Protein AF-A0A1H8YSD4-F1 (afdb_monomer)

Sequence (94 aa):
MRAFGSASRLELLRAMQDPRQLDAAPGEVSEHGVCLALLARTVGIAGPTALQHLSKLIEAGLCVKTADRRGGGFTFYRRDENAITDVADRLRHV

Secondary structure (DSSP, 8-state):
--SS--HHHHHHHHHHH-GGGS-PPTTSEETTEEEHHHHHHHHT--HHHHHHHHHHHHHTTSEEEEE--SSS-PEEEEE-HHHHHHHHHHHHT-

Radius of gyration: 13.16 Å; Cα contacts (8 Å, |Δi|>4): 115; chains: 1; bounding box: 37×24×33 Å

pLDDT: mean 81.9, std 13.05, range [44.12, 93.19]

Solvent-accessible surface area (backbone atoms only — not comparable to full-atom values): 5538 Å² total; per-residue (Å²): 140,71,72,80,81,39,74,69,50,53,49,51,52,51,49,53,73,51,58,84,80,48,98,66,59,95,80,37,59,54,98,61,27,37,22,52,67,56,50,10,57,77,71,70,46,56,57,72,57,41,49,56,46,49,51,49,33,38,76,68,47,40,28,45,83,32,73,62,84,78,94,74,83,56,47,22,36,28,66,29,66,68,44,42,49,53,53,51,54,56,60,75,75,110

Structure (mmCIF, N/CA/C/O backbone):
data_AF-A0A1H8YSD4-F1
#
_entry.id   AF-A0A1H8YSD4-F1
#
loop_
_atom_site.group_PDB
_atom_site.id
_atom_site.type_symbol
_atom_site.label_atom_id
_atom_site.label_alt_id
_atom_site.label_comp_id
_atom_site.label_asym_id
_atom_site.label_entity_id
_atom_site.label_seq_id
_atom_site.pdbx_PDB_ins_code
_atom_site.Cartn_x
_atom_site.Cartn_y
_atom_site.Cartn_z
_atom_site.occupancy
_atom_site.B_iso_or_equiv
_atom_site.auth_seq_id
_atom_site.auth_comp_id
_atom_site.auth_asym_id
_atom_site.auth_atom_id
_atom_site.pdbx_PDB_model_num
ATOM 1 N N . MET A 1 1 ? -17.951 6.447 7.111 1.00 46.25 1 MET A N 1
ATOM 2 C CA . MET A 1 1 ? -17.625 5.014 6.899 1.00 46.25 1 MET A CA 1
ATOM 3 C C . MET A 1 1 ? -17.780 4.580 5.426 1.00 46.25 1 MET A C 1
ATOM 5 O O . MET A 1 1 ? -18.551 3.682 5.132 1.00 46.25 1 MET A O 1
ATOM 9 N N . ARG A 1 2 ? -17.061 5.182 4.460 1.00 49.72 2 ARG A N 1
ATOM 10 C CA . ARG A 1 2 ? -17.121 4.766 3.029 1.00 49.72 2 ARG A CA 1
ATOM 11 C C . ARG A 1 2 ? -15.858 4.048 2.529 1.00 49.72 2 ARG A C 1
ATOM 13 O O . ARG A 1 2 ? -15.834 3.585 1.392 1.00 49.72 2 ARG A O 1
ATOM 20 N N . ALA A 1 3 ? -14.827 3.917 3.365 1.00 50.59 3 ALA A N 1
ATOM 21 C CA . ALA A 1 3 ? -13.540 3.341 2.976 1.00 50.59 3 ALA A CA 1
ATOM 22 C C . ALA A 1 3 ? -13.609 1.826 2.691 1.00 50.59 3 ALA A C 1
ATOM 24 O O . ALA A 1 3 ? -12.963 1.364 1.760 1.00 50.59 3 ALA A O 1
ATOM 25 N N . PHE A 1 4 ? -14.472 1.061 3.362 1.00 52.59 4 PHE A N 1
ATOM 26 C CA . PHE A 1 4 ? -14.558 -0.401 3.180 1.00 52.59 4 PHE A CA 1
ATOM 27 C C . PHE A 1 4 ? -15.398 -0.864 1.976 1.00 52.59 4 PHE A C 1
ATOM 29 O O . PHE A 1 4 ? -15.256 -1.991 1.523 1.00 52.59 4 PHE A O 1
ATOM 36 N N . GLY A 1 5 ? -16.251 -0.002 1.411 1.00 59.34 5 GLY A N 1
ATOM 37 C CA . GLY A 1 5 ? -17.292 -0.416 0.455 1.00 59.34 5 GLY A CA 1
ATOM 38 C C . GLY A 1 5 ? -16.870 -0.610 -1.010 1.00 59.34 5 GLY A C 1
ATOM 39 O O . GLY A 1 5 ? -17.697 -0.392 -1.884 1.00 59.34 5 GLY A O 1
ATOM 40 N N . SER A 1 6 ? -15.606 -0.918 -1.320 1.00 74.00 6 SER A N 1
ATOM 41 C CA . SER A 1 6 ? -15.193 -1.237 -2.702 1.00 74.00 6 SER A CA 1
ATOM 42 C C . SER A 1 6 ? -14.333 -2.486 -2.718 1.00 74.00 6 SER A C 1
ATOM 44 O O . SER A 1 6 ? -13.315 -2.528 -2.025 1.00 74.00 6 SER A O 1
ATOM 46 N N . ALA A 1 7 ? -14.716 -3.450 -3.558 1.00 82.00 7 ALA A N 1
ATOM 47 C CA . ALA A 1 7 ? -13.965 -4.679 -3.792 1.00 82.00 7 ALA A CA 1
ATOM 48 C C . ALA A 1 7 ? -12.490 -4.386 -4.109 1.00 82.00 7 ALA A C 1
ATOM 50 O O . ALA A 1 7 ? -11.600 -4.939 -3.467 1.00 82.00 7 ALA A O 1
ATOM 51 N N . SER A 1 8 ? -12.224 -3.399 -4.970 1.00 86.50 8 SER A N 1
ATOM 52 C CA . SER A 1 8 ? -10.860 -3.040 -5.368 1.00 86.50 8 SER A CA 1
ATOM 53 C C . SER A 1 8 ? -10.004 -2.531 -4.204 1.00 86.50 8 SER A C 1
ATOM 55 O O . SER A 1 8 ? -8.808 -2.789 -4.157 1.00 86.50 8 SER A O 1
ATOM 57 N N . ARG A 1 9 ? -10.587 -1.817 -3.228 1.00 87.62 9 ARG A N 1
ATOM 58 C CA . ARG A 1 9 ? -9.827 -1.347 -2.052 1.00 87.62 9 ARG A CA 1
ATOM 59 C C . ARG A 1 9 ? -9.456 -2.497 -1.124 1.00 87.62 9 ARG A C 1
ATOM 61 O O . ARG A 1 9 ? -8.362 -2.492 -0.569 1.00 87.62 9 ARG A O 1
ATOM 68 N N . LEU A 1 10 ? -10.345 -3.477 -0.979 1.00 87.69 10 LEU A N 1
ATOM 69 C CA . LEU A 1 10 ? -10.062 -4.673 -0.197 1.00 87.69 10 LEU A CA 1
ATOM 70 C C . LEU A 1 10 ? -8.995 -5.541 -0.874 1.00 87.69 10 LEU A C 1
ATOM 72 O O . LEU A 1 10 ? -8.105 -6.039 -0.193 1.00 87.69 10 LEU A O 1
ATOM 76 N N . GLU A 1 11 ? -9.040 -5.682 -2.197 1.00 89.69 11 GLU A N 1
ATOM 77 C CA . GLU A 1 11 ? -8.013 -6.404 -2.956 1.00 89.69 11 GLU A CA 1
ATOM 78 C C . GLU A 1 11 ? -6.645 -5.725 -2.882 1.00 89.69 11 GLU A C 1
ATOM 80 O O . GLU A 1 11 ? -5.655 -6.407 -2.641 1.00 89.69 11 GLU A O 1
ATOM 85 N N . LEU A 1 12 ? -6.580 -4.391 -2.965 1.00 91.31 12 LEU A N 1
ATOM 86 C CA . LEU A 1 12 ? -5.334 -3.645 -2.742 1.00 91.31 12 LEU A CA 1
ATOM 87 C C . LEU A 1 12 ? -4.753 -3.913 -1.345 1.00 91.31 12 LEU A C 1
ATOM 89 O O . LEU A 1 12 ? -3.554 -4.146 -1.204 1.00 91.31 12 LEU A O 1
ATOM 93 N N . LEU A 1 13 ? -5.596 -3.919 -0.305 1.00 89.38 13 LEU A N 1
ATOM 94 C CA . LEU A 1 13 ? -5.173 -4.286 1.049 1.00 89.38 13 LEU A CA 1
ATOM 95 C C . LEU A 1 13 ? -4.729 -5.756 1.128 1.00 89.38 13 LEU A C 1
ATOM 97 O O . LEU A 1 13 ? -3.747 -6.062 1.792 1.00 89.38 13 LEU A O 1
ATOM 101 N N . ARG A 1 14 ? -5.391 -6.691 0.451 1.00 89.12 14 ARG A N 1
ATOM 102 C CA . ARG A 1 14 ? -4.955 -8.099 0.438 1.00 89.12 14 ARG A CA 1
ATOM 103 C C . ARG A 1 14 ? -3.611 -8.270 -0.270 1.00 89.12 14 ARG A C 1
ATOM 105 O O . ARG A 1 14 ? -2.725 -8.912 0.278 1.00 89.12 14 ARG A O 1
ATOM 112 N N . ALA A 1 15 ? -3.424 -7.617 -1.414 1.00 90.38 15 ALA A N 1
ATOM 113 C CA . ALA A 1 15 ? -2.170 -7.641 -2.162 1.00 90.38 15 ALA A CA 1
ATOM 114 C C . ALA A 1 15 ? -0.989 -7.111 -1.329 1.00 90.38 15 ALA A C 1
ATOM 116 O O . ALA A 1 15 ? 0.095 -7.682 -1.352 1.00 90.38 15 ALA A O 1
ATOM 117 N N . MET A 1 16 ? -1.203 -6.050 -0.545 1.00 90.56 16 MET A N 1
ATOM 118 C CA . MET A 1 16 ? -0.175 -5.517 0.358 1.00 90.56 16 MET A CA 1
ATOM 119 C C . MET A 1 16 ? 0.078 -6.388 1.602 1.00 90.56 16 MET A C 1
ATOM 121 O O . MET A 1 16 ? 1.078 -6.168 2.280 1.00 90.56 16 MET A O 1
ATOM 125 N N . GLN A 1 17 ? -0.820 -7.319 1.944 1.00 89.00 17 GLN A N 1
ATOM 126 C CA . GLN A 1 17 ? -0.676 -8.186 3.120 1.00 89.00 17 GLN A CA 1
ATOM 127 C C . GLN A 1 17 ? 0.364 -9.279 2.895 1.00 89.00 17 GLN A C 1
ATOM 129 O O . GLN A 1 17 ? 1.196 -9.522 3.765 1.00 89.00 17 GLN A O 1
ATOM 134 N N . ASP A 1 18 ? 0.311 -9.921 1.727 1.00 85.31 18 ASP A N 1
ATOM 135 C CA . ASP A 1 18 ? 1.272 -10.944 1.331 1.00 85.31 18 ASP A CA 1
ATOM 136 C C . ASP A 1 18 ? 1.852 -10.630 -0.055 1.00 85.31 18 ASP A C 1
ATOM 138 O O . ASP A 1 18 ? 1.461 -11.224 -1.064 1.00 85.31 18 ASP A O 1
ATOM 142 N N . PRO A 1 19 ? 2.805 -9.682 -0.127 1.00 84.00 19 PRO A N 1
ATOM 143 C CA . PRO A 1 19 ? 3.406 -9.291 -1.392 1.00 84.00 19 PRO A CA 1
ATOM 144 C C . PRO A 1 19 ? 4.237 -10.410 -2.039 1.00 84.00 19 PRO A C 1
ATOM 146 O O . PRO A 1 19 ? 4.602 -10.279 -3.203 1.00 84.00 19 PRO A O 1
ATOM 149 N N . ARG A 1 20 ? 4.532 -11.513 -1.327 1.00 82.12 20 ARG A N 1
ATOM 150 C CA . ARG A 1 20 ? 5.288 -12.659 -1.867 1.00 82.12 20 ARG A CA 1
ATOM 151 C C . ARG A 1 20 ? 4.455 -13.519 -2.812 1.00 82.12 20 ARG A C 1
ATOM 153 O O . ARG A 1 20 ? 5.024 -14.261 -3.602 1.00 82.12 20 ARG A O 1
ATOM 160 N N . GLN A 1 21 ? 3.130 -13.433 -2.718 1.00 86.31 21 GLN A N 1
ATOM 161 C CA . GLN A 1 21 ? 2.21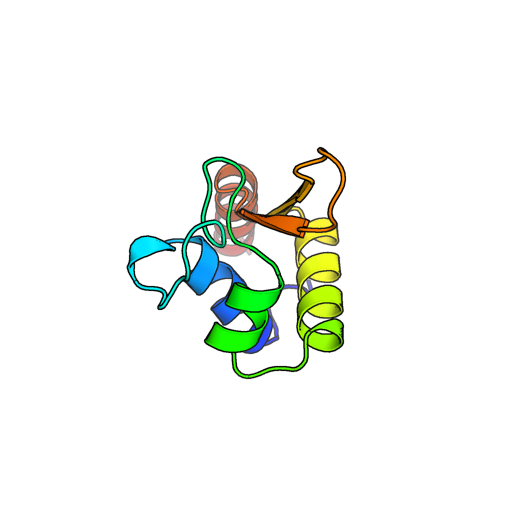2 -14.131 -3.620 1.00 86.31 21 GLN A CA 1
ATOM 162 C C . GLN A 1 21 ? 1.968 -13.363 -4.923 1.00 86.31 21 GLN A C 1
ATOM 164 O O . GLN A 1 21 ? 1.279 -13.860 -5.811 1.00 86.31 21 GLN A O 1
ATOM 169 N N . LEU A 1 22 ? 2.496 -12.141 -5.035 1.00 88.00 22 L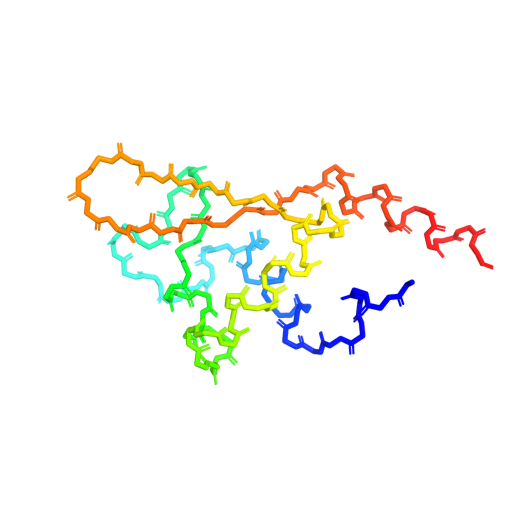EU A N 1
ATOM 170 C CA . LEU A 1 22 ? 2.340 -11.318 -6.223 1.00 88.00 22 LEU A CA 1
ATOM 171 C C . LEU A 1 22 ? 3.391 -11.680 -7.271 1.00 88.00 22 LEU A C 1
ATOM 173 O O . LEU A 1 22 ? 4.555 -11.907 -6.944 1.00 88.00 22 LEU A O 1
ATOM 177 N N . ASP A 1 23 ? 2.988 -11.644 -8.540 1.00 89.94 23 ASP A N 1
ATOM 178 C CA . ASP A 1 23 ? 3.899 -11.749 -9.681 1.00 89.94 23 ASP A CA 1
ATOM 179 C C . ASP A 1 23 ? 4.658 -10.423 -9.877 1.00 89.94 23 ASP A C 1
ATOM 181 O O . ASP A 1 23 ? 4.304 -9.556 -10.691 1.00 89.94 23 ASP A O 1
ATOM 185 N N . ALA A 1 24 ? 5.642 -10.220 -9.001 1.00 88.38 24 ALA A N 1
ATOM 186 C CA . ALA A 1 24 ? 6.437 -9.011 -8.886 1.00 88.38 24 ALA A CA 1
ATOM 187 C C . ALA A 1 24 ? 7.738 -9.117 -9.690 1.00 88.38 24 ALA A C 1
ATOM 189 O O . ALA A 1 24 ? 8.530 -10.043 -9.510 1.00 88.38 24 ALA A O 1
ATOM 190 N N . ALA A 1 25 ? 8.010 -8.109 -10.513 1.00 87.81 25 ALA A N 1
ATOM 191 C CA . ALA A 1 25 ? 9.320 -7.916 -11.109 1.00 87.81 25 ALA A CA 1
ATOM 192 C C . ALA A 1 25 ? 10.334 -7.423 -10.051 1.00 87.81 25 ALA A C 1
ATOM 194 O O . ALA A 1 25 ? 9.944 -6.835 -9.031 1.00 87.81 25 ALA A O 1
ATOM 195 N N . PRO A 1 26 ? 11.649 -7.608 -10.284 1.00 83.88 26 PRO A N 1
ATOM 196 C CA . PRO A 1 26 ? 12.683 -7.080 -9.401 1.00 83.88 26 PRO A CA 1
ATOM 197 C C . PRO A 1 26 ? 12.490 -5.581 -9.125 1.00 83.88 26 PRO A C 1
ATOM 199 O O . PRO A 1 26 ? 12.420 -4.774 -10.049 1.00 83.88 26 PRO A O 1
ATOM 202 N N . GLY A 1 27 ? 12.401 -5.212 -7.844 1.00 83.56 27 GLY A N 1
ATOM 203 C CA . GLY A 1 27 ? 12.218 -3.825 -7.404 1.00 83.56 27 GLY A CA 1
ATOM 204 C C . GLY A 1 27 ? 10.764 -3.350 -7.272 1.00 83.56 27 GLY A C 1
ATOM 205 O O . GLY A 1 27 ? 10.545 -2.245 -6.784 1.00 83.56 27 GLY A O 1
ATOM 206 N N . GLU A 1 28 ? 9.758 -4.155 -7.636 1.00 87.31 28 GLU A N 1
ATOM 207 C CA . GLU A 1 28 ? 8.345 -3.796 -7.412 1.00 87.31 28 GLU A CA 1
ATOM 208 C C . GLU A 1 28 ? 7.865 -4.066 -5.976 1.00 87.31 28 GLU A C 1
ATOM 210 O O . GLU A 1 28 ? 6.879 -3.473 -5.533 1.00 87.31 28 GLU A O 1
ATOM 215 N N . VAL A 1 29 ? 8.577 -4.920 -5.240 1.00 88.50 29 VAL A N 1
ATOM 216 C CA . VAL A 1 29 ? 8.396 -5.157 -3.804 1.00 88.50 29 VAL A CA 1
ATOM 217 C C . VAL A 1 29 ? 9.704 -4.816 -3.100 1.00 88.50 29 VAL A C 1
ATOM 219 O O . VAL A 1 29 ? 10.770 -5.285 -3.496 1.00 88.50 29 VAL A O 1
ATOM 222 N N . SER A 1 30 ? 9.624 -3.999 -2.055 1.00 85.00 30 SER A N 1
ATOM 223 C CA . SER A 1 30 ? 10.770 -3.585 -1.244 1.00 85.00 30 SER A CA 1
ATOM 224 C C . SER A 1 30 ? 10.401 -3.534 0.239 1.00 85.00 30 SER A C 1
ATOM 226 O O . SER A 1 30 ? 9.243 -3.714 0.618 1.00 85.00 30 SER A O 1
ATOM 228 N N . GLU A 1 31 ? 11.377 -3.234 1.099 1.00 81.88 31 GLU A N 1
ATOM 229 C CA . GLU A 1 31 ? 11.130 -2.954 2.523 1.00 81.88 31 GLU A CA 1
ATOM 230 C C . GLU A 1 31 ? 10.156 -1.780 2.744 1.00 81.88 31 GLU A C 1
ATOM 232 O O . GLU A 1 31 ? 9.484 -1.685 3.777 1.00 81.88 31 GLU A O 1
ATOM 237 N N . HIS A 1 32 ? 10.041 -0.899 1.749 1.00 82.25 32 HIS A N 1
ATOM 238 C CA . HIS A 1 32 ? 9.139 0.240 1.776 1.00 82.25 32 HIS A CA 1
ATOM 239 C C . HIS A 1 32 ? 7.700 -0.144 1.412 1.00 82.25 32 HIS A C 1
ATOM 241 O O . HIS A 1 32 ? 6.789 0.602 1.763 1.00 82.25 32 HIS A O 1
ATOM 247 N N . GLY A 1 33 ? 7.458 -1.301 0.791 1.00 89.06 33 GLY A N 1
ATOM 248 C CA . GLY A 1 33 ? 6.123 -1.793 0.452 1.00 89.06 33 GLY A CA 1
ATOM 249 C C . GLY A 1 33 ? 6.019 -2.284 -0.990 1.00 89.06 33 GLY A C 1
ATOM 250 O O . GLY A 1 33 ? 6.971 -2.819 -1.552 1.00 89.06 33 GLY A O 1
ATOM 251 N N . VAL A 1 34 ? 4.841 -2.103 -1.589 1.00 91.31 34 VAL A N 1
ATOM 252 C CA . VAL A 1 34 ? 4.507 -2.581 -2.939 1.00 91.31 34 VAL A CA 1
ATOM 253 C C . VAL A 1 34 ? 4.326 -1.401 -3.886 1.00 91.31 34 VAL A C 1
ATOM 255 O O . VAL A 1 34 ? 3.656 -0.422 -3.554 1.00 91.31 34 VAL A O 1
ATOM 258 N N . CYS A 1 35 ? 4.924 -1.482 -5.071 1.00 91.69 35 CYS A N 1
ATOM 259 C CA . CYS A 1 35 ? 4.834 -0.454 -6.099 1.00 91.69 35 CYS A CA 1
ATOM 260 C C . CYS A 1 35 ? 3.393 -0.294 -6.615 1.00 91.69 35 CYS A C 1
ATOM 262 O O . CYS A 1 35 ? 2.664 -1.272 -6.798 1.00 91.69 35 CYS A O 1
ATOM 264 N N . LEU A 1 36 ? 2.994 0.946 -6.924 1.00 90.75 36 LEU A N 1
ATOM 265 C CA . LEU A 1 36 ? 1.692 1.268 -7.523 1.00 90.75 36 LEU A CA 1
ATOM 266 C C . LEU A 1 36 ? 1.382 0.435 -8.775 1.00 90.75 36 LEU A C 1
ATOM 268 O O . LEU A 1 36 ? 0.24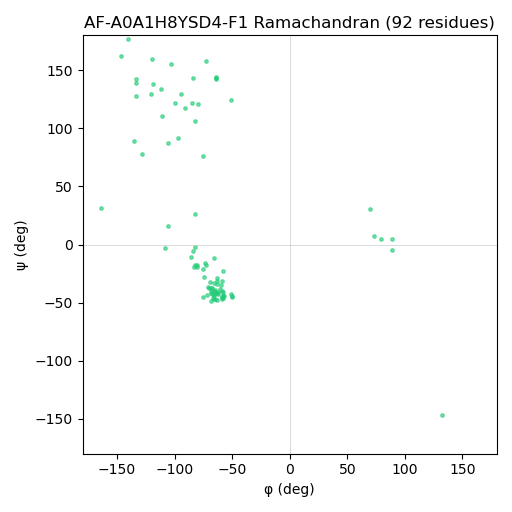9 -0.008 -8.950 1.00 90.75 36 LEU A O 1
ATOM 272 N N . ALA A 1 37 ? 2.372 0.255 -9.652 1.00 89.81 37 ALA A N 1
ATOM 273 C CA . ALA A 1 37 ? 2.196 -0.453 -10.918 1.00 89.81 37 ALA A CA 1
ATOM 274 C C . ALA A 1 37 ? 1.865 -1.936 -10.696 1.00 89.81 37 ALA A C 1
ATOM 276 O O . ALA A 1 37 ? 0.948 -2.459 -11.328 1.00 89.81 37 ALA A O 1
ATOM 277 N N . LEU A 1 38 ? 2.553 -2.576 -9.746 1.00 92.19 38 LEU A N 1
ATOM 278 C CA . LEU A 1 38 ? 2.277 -3.947 -9.334 1.00 92.19 38 LEU A CA 1
ATOM 279 C C . LEU A 1 38 ? 0.876 -4.064 -8.729 1.00 92.19 38 LEU A C 1
ATOM 281 O O . LEU A 1 38 ? 0.101 -4.907 -9.157 1.00 92.19 38 LEU A O 1
ATOM 285 N N . LEU A 1 39 ? 0.503 -3.166 -7.814 1.00 92.44 39 LEU A N 1
ATOM 286 C CA . LEU A 1 39 ? -0.834 -3.160 -7.209 1.00 92.44 39 LEU A CA 1
ATOM 287 C C . LEU A 1 39 ? -1.955 -3.006 -8.246 1.00 92.44 39 LEU A C 1
ATOM 289 O O . LEU A 1 39 ? -2.949 -3.728 -8.200 1.00 92.44 39 LEU A O 1
ATOM 293 N N . ALA A 1 40 ? -1.793 -2.078 -9.190 1.00 92.69 40 ALA A N 1
ATOM 294 C CA . ALA A 1 40 ? -2.753 -1.866 -10.267 1.00 92.69 40 ALA A CA 1
ATOM 295 C C . ALA A 1 40 ? -2.891 -3.113 -11.156 1.00 92.69 40 ALA A C 1
ATOM 297 O O . ALA A 1 40 ? -4.009 -3.496 -11.502 1.00 92.69 40 ALA A O 1
ATOM 298 N N . ARG A 1 41 ? -1.766 -3.774 -11.467 1.00 93.19 41 ARG A N 1
ATOM 299 C CA . ARG A 1 41 ? -1.719 -5.003 -12.266 1.00 93.19 41 ARG A CA 1
ATOM 300 C C . ARG A 1 41 ? -2.366 -6.184 -11.547 1.00 93.19 41 ARG A C 1
ATOM 302 O O . ARG A 1 41 ? -3.194 -6.854 -12.150 1.00 93.19 41 ARG A O 1
ATOM 309 N N . THR A 1 42 ? -2.059 -6.386 -10.267 1.00 91.56 42 THR A N 1
ATOM 310 C CA . THR A 1 42 ? -2.648 -7.449 -9.438 1.00 91.56 42 THR A CA 1
ATOM 311 C C . THR A 1 42 ? -4.170 -7.351 -9.378 1.00 91.56 42 THR A C 1
ATOM 313 O O . THR A 1 42 ? -4.856 -8.362 -9.453 1.0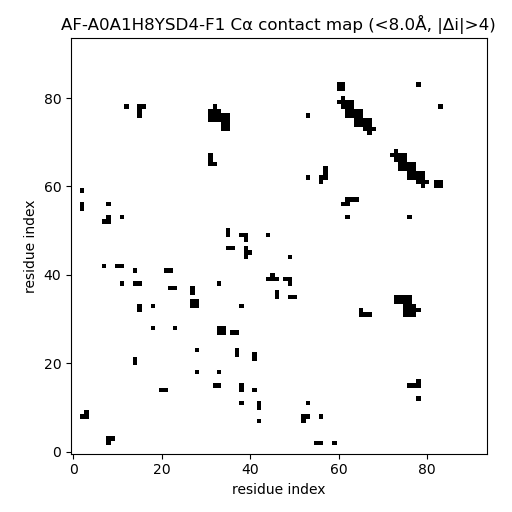0 91.56 42 THR A O 1
ATOM 316 N N . VAL A 1 43 ? -4.701 -6.132 -9.254 1.00 91.06 43 VAL A N 1
ATOM 317 C CA . VAL A 1 43 ? -6.150 -5.876 -9.158 1.00 91.06 43 VAL A CA 1
ATOM 318 C C . VAL A 1 43 ? -6.810 -5.770 -10.544 1.00 91.06 43 VAL A C 1
ATOM 320 O O . VAL A 1 43 ? -8.032 -5.750 -10.656 1.00 91.06 43 VAL A O 1
ATOM 323 N N . GLY A 1 44 ? -6.026 -5.697 -11.625 1.00 92.25 44 GLY A N 1
ATOM 324 C CA . GLY A 1 44 ? -6.545 -5.583 -12.991 1.00 92.25 44 GLY A CA 1
ATOM 325 C C . GLY A 1 44 ? -7.204 -4.234 -13.299 1.00 92.25 44 GLY A C 1
ATOM 326 O O . GLY A 1 44 ? -8.137 -4.167 -14.097 1.00 92.25 44 GLY A O 1
ATOM 327 N N . ILE A 1 45 ? -6.745 -3.147 -12.670 1.00 93.12 45 ILE A N 1
ATOM 328 C CA . ILE A 1 45 ? -7.297 -1.794 -12.848 1.00 93.12 45 ILE A CA 1
ATOM 329 C C . ILE A 1 45 ? -6.250 -0.818 -13.383 1.00 93.12 45 ILE A C 1
ATOM 331 O O . ILE A 1 45 ? -5.045 -1.008 -13.237 1.00 93.12 45 ILE A O 1
ATOM 335 N N . ALA A 1 46 ? -6.709 0.286 -13.974 1.00 91.94 46 ALA A N 1
ATOM 336 C CA . ALA A 1 46 ? -5.813 1.336 -14.443 1.00 91.94 46 ALA A CA 1
ATOM 337 C C . ALA A 1 46 ? -5.059 2.003 -13.275 1.00 91.94 46 ALA A C 1
ATOM 339 O O . ALA A 1 46 ? -5.632 2.259 -12.212 1.00 91.94 46 ALA A O 1
ATOM 340 N N . GLY A 1 47 ? -3.792 2.367 -13.500 1.00 89.00 47 GLY A N 1
ATOM 341 C CA . GLY A 1 47 ? -2.934 3.029 -12.506 1.00 89.00 47 GLY A CA 1
ATOM 342 C C . GLY A 1 47 ? -3.568 4.254 -11.820 1.00 89.00 47 GLY A C 1
ATOM 343 O O . GLY A 1 47 ? -3.535 4.328 -10.591 1.00 89.00 47 GLY A O 1
ATOM 344 N N . PRO A 1 48 ? -4.221 5.184 -12.548 1.00 90.31 48 PRO A N 1
ATOM 345 C CA . PRO A 1 48 ? -4.923 6.316 -11.935 1.00 90.31 48 PRO A CA 1
ATOM 346 C C . PRO A 1 48 ? -6.102 5.905 -11.040 1.00 90.31 48 PRO A C 1
ATOM 348 O O . PRO A 1 48 ? -6.397 6.577 -10.051 1.00 90.31 48 PRO A O 1
ATOM 351 N N . THR A 1 49 ? -6.783 4.802 -11.357 1.00 90.44 49 THR A N 1
ATOM 352 C CA . THR A 1 49 ? -7.875 4.255 -10.536 1.00 90.44 49 THR A CA 1
ATOM 353 C C . THR A 1 49 ? -7.325 3.636 -9.254 1.00 90.44 49 THR A C 1
ATOM 355 O O . THR A 1 49 ? -7.839 3.913 -8.168 1.00 90.44 49 THR A O 1
ATOM 358 N N . ALA A 1 50 ? -6.233 2.871 -9.357 1.00 91.81 50 ALA A N 1
ATOM 359 C CA . ALA A 1 50 ? -5.523 2.341 -8.196 1.00 91.81 50 ALA A CA 1
ATOM 360 C C . ALA A 1 50 ? -5.043 3.473 -7.278 1.00 91.81 50 ALA A C 1
ATOM 362 O O . ALA A 1 50 ? -5.287 3.430 -6.074 1.00 91.81 50 ALA A O 1
ATOM 363 N N . LEU A 1 51 ? -4.460 4.535 -7.845 1.00 90.50 51 LEU A N 1
ATOM 364 C CA . LEU A 1 51 ? -4.020 5.709 -7.092 1.00 90.50 51 LEU A CA 1
ATOM 365 C C . LEU A 1 51 ? -5.175 6.371 -6.328 1.00 90.50 51 LEU A C 1
ATOM 367 O O . LEU A 1 51 ? -5.040 6.632 -5.139 1.00 90.50 51 LEU A O 1
ATOM 371 N N . GLN A 1 52 ? -6.328 6.591 -6.965 1.00 91.31 52 GLN A N 1
ATOM 372 C CA . GLN A 1 52 ? -7.509 7.153 -6.293 1.00 91.31 52 GLN A CA 1
ATOM 373 C C . GLN A 1 52 ? -8.008 6.274 -5.140 1.00 91.31 52 GLN A C 1
ATOM 375 O O . GLN A 1 52 ? -8.454 6.779 -4.108 1.00 91.31 52 GLN A O 1
ATOM 380 N N . HIS A 1 53 ? -7.963 4.953 -5.304 1.00 91.81 53 HIS A N 1
ATOM 381 C CA . HIS A 1 53 ? -8.311 4.016 -4.243 1.00 91.81 53 HIS A CA 1
ATOM 382 C C . HIS A 1 53 ? -7.312 4.048 -3.089 1.00 91.81 53 HIS A C 1
ATOM 384 O O . HIS A 1 53 ? -7.739 4.085 -1.937 1.00 91.81 53 HIS A O 1
ATOM 390 N N . LEU A 1 54 ? -6.017 4.097 -3.391 1.00 90.44 54 LEU A N 1
ATOM 391 C CA . LEU A 1 54 ? -4.953 4.193 -2.399 1.00 90.44 54 LEU A CA 1
ATOM 392 C C . LEU A 1 54 ? -5.000 5.524 -1.645 1.00 90.44 54 LEU A C 1
ATOM 394 O O . LEU A 1 54 ? -4.870 5.515 -0.429 1.00 90.44 54 LEU A O 1
ATOM 398 N N . SER A 1 55 ? -5.288 6.645 -2.312 1.00 90.06 55 SER A N 1
ATOM 399 C CA . SER A 1 55 ? -5.499 7.934 -1.639 1.00 90.06 55 SER A CA 1
ATOM 400 C C . SER A 1 55 ? -6.618 7.849 -0.602 1.00 90.06 55 SER A C 1
ATOM 402 O O . SER A 1 55 ? -6.427 8.269 0.532 1.00 90.06 55 SER A O 1
ATOM 404 N N . LYS A 1 56 ? -7.745 7.207 -0.937 1.00 90.00 56 LYS A N 1
ATOM 405 C CA . LYS A 1 56 ? -8.849 6.992 0.016 1.00 90.00 56 LYS A CA 1
ATOM 406 C C . LYS A 1 56 ? -8.468 6.072 1.178 1.00 90.00 56 LYS A C 1
ATOM 408 O O . LYS A 1 56 ? -9.002 6.223 2.271 1.00 90.00 56 LYS A O 1
ATOM 413 N N . LEU A 1 57 ? -7.596 5.091 0.942 1.00 88.88 57 LEU A N 1
ATOM 414 C CA . LEU A 1 57 ? -7.077 4.220 1.999 1.00 88.88 57 LEU A CA 1
ATOM 415 C C . LEU A 1 57 ? -6.122 4.979 2.932 1.00 88.88 57 LEU A C 1
ATOM 417 O O . LEU A 1 57 ? -6.200 4.783 4.140 1.00 88.88 57 LEU A O 1
ATOM 421 N N . ILE A 1 58 ? -5.302 5.884 2.392 1.00 89.88 58 ILE A N 1
ATOM 422 C CA . ILE A 1 58 ? -4.427 6.776 3.167 1.00 89.88 58 ILE A CA 1
ATOM 423 C C . ILE A 1 58 ? -5.245 7.760 4.000 1.00 89.88 58 ILE A C 1
ATOM 425 O O . ILE A 1 58 ? -4.993 7.908 5.189 1.00 89.88 58 ILE A O 1
ATOM 429 N N . GLU A 1 59 ? -6.259 8.396 3.409 1.00 87.19 59 GLU A N 1
ATOM 430 C CA . GLU A 1 59 ? -7.183 9.284 4.131 1.00 87.19 59 GLU A CA 1
ATOM 431 C C . GLU A 1 59 ? -7.911 8.555 5.269 1.00 87.19 59 GLU A C 1
ATOM 433 O O . GLU A 1 59 ? -8.228 9.152 6.294 1.00 87.19 59 GLU A O 1
ATOM 438 N N . ALA A 1 60 ? -8.166 7.25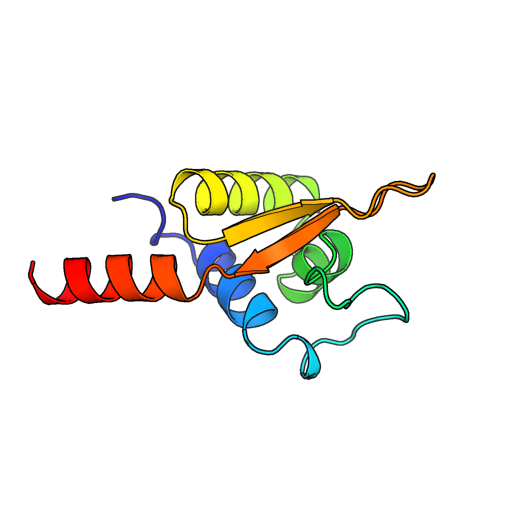5 5.101 1.00 85.31 60 ALA A N 1
ATOM 439 C CA . ALA A 1 60 ? -8.747 6.401 6.131 1.00 85.31 60 ALA A CA 1
ATOM 440 C C . ALA A 1 60 ? -7.722 5.875 7.154 1.00 85.31 60 ALA A C 1
ATOM 442 O O . ALA A 1 60 ? -8.115 5.155 8.069 1.00 85.31 60 ALA A O 1
ATOM 443 N N . GLY A 1 61 ? -6.434 6.188 6.991 1.00 86.31 61 GLY A N 1
ATOM 444 C CA . GLY A 1 61 ? -5.342 5.708 7.838 1.00 86.31 61 GLY A CA 1
ATOM 445 C C . GLY A 1 61 ? -4.973 4.236 7.637 1.00 86.31 61 GLY A C 1
ATOM 446 O O . GLY A 1 61 ? -4.161 3.720 8.382 1.00 86.31 61 GLY A O 1
ATOM 447 N N . LEU A 1 62 ? -5.537 3.537 6.648 1.00 87.19 62 LEU A N 1
ATOM 448 C CA . LEU A 1 62 ? -5.375 2.082 6.483 1.00 87.19 62 LEU A CA 1
ATOM 449 C C . LEU A 1 62 ? -4.080 1.689 5.757 1.00 87.19 62 LEU A C 1
ATOM 451 O O . LEU A 1 62 ? -3.644 0.538 5.806 1.00 87.19 62 LEU A O 1
ATOM 455 N N . CYS A 1 63 ? -3.472 2.618 5.028 1.00 90.31 63 CYS A N 1
ATOM 456 C CA . CYS A 1 63 ? -2.165 2.414 4.424 1.00 90.31 63 CYS A CA 1
ATOM 457 C C . CYS A 1 63 ? -1.376 3.718 4.393 1.00 90.31 63 CYS A C 1
ATOM 459 O O . CYS A 1 63 ? -1.926 4.811 4.512 1.00 90.31 63 CYS A O 1
ATOM 461 N N . VAL A 1 64 ? -0.070 3.588 4.204 1.00 89.50 64 VAL A N 1
ATOM 462 C CA . VAL A 1 64 ? 0.860 4.705 4.104 1.00 89.50 64 VAL A CA 1
ATOM 463 C C . VAL A 1 64 ? 1.532 4.692 2.740 1.00 89.50 64 VAL A C 1
ATOM 465 O O . VAL A 1 64 ? 1.921 3.642 2.220 1.00 89.50 64 VAL A O 1
ATOM 468 N N . LYS A 1 65 ? 1.664 5.881 2.152 1.00 89.12 65 LYS A N 1
ATOM 469 C CA . LYS A 1 65 ? 2.479 6.088 0.957 1.00 89.12 65 LYS A CA 1
ATOM 470 C C . LYS A 1 65 ? 3.937 6.194 1.379 1.00 89.12 65 LYS A C 1
ATOM 472 O O . LYS A 1 65 ? 4.307 7.102 2.120 1.00 89.12 65 LYS A O 1
ATOM 477 N N . THR A 1 66 ? 4.759 5.302 0.859 1.00 82.25 66 THR A N 1
ATOM 478 C CA . THR A 1 66 ? 6.201 5.272 1.070 1.00 82.25 66 THR A CA 1
ATOM 479 C C . THR A 1 66 ? 6.862 5.628 -0.260 1.00 82.25 66 THR A C 1
ATOM 481 O O . THR A 1 66 ? 6.739 4.937 -1.268 1.00 82.25 66 THR A O 1
ATOM 484 N N . ALA A 1 67 ? 7.483 6.803 -0.324 1.00 71.94 67 ALA A N 1
ATOM 485 C CA . ALA A 1 67 ? 8.199 7.223 -1.523 1.00 71.94 67 ALA A CA 1
ATOM 486 C C . ALA A 1 67 ? 9.655 6.769 -1.403 1.00 71.94 67 ALA A C 1
ATOM 488 O O . ALA A 1 67 ? 10.359 7.250 -0.516 1.00 71.94 67 ALA A O 1
ATOM 489 N N . ASP A 1 68 ? 10.117 5.895 -2.299 1.00 57.00 68 ASP A N 1
ATOM 490 C CA . ASP A 1 68 ? 11.553 5.689 -2.467 1.00 57.00 68 ASP A CA 1
ATOM 491 C C . ASP A 1 68 ? 12.071 6.804 -3.377 1.00 57.00 68 ASP A C 1
ATOM 493 O O . ASP A 1 68 ? 11.760 6.883 -4.571 1.00 57.00 68 ASP A O 1
ATOM 497 N N . ARG A 1 69 ? 12.784 7.758 -2.777 1.00 55.88 69 ARG A N 1
ATOM 498 C CA . ARG A 1 69 ? 13.329 8.907 -3.490 1.00 55.88 69 ARG A CA 1
ATOM 499 C C . ARG A 1 69 ? 14.828 8.736 -3.671 1.00 55.88 69 ARG A C 1
ATOM 501 O O . ARG A 1 69 ? 15.605 9.342 -2.939 1.00 55.88 69 ARG A O 1
ATOM 508 N N . ARG A 1 70 ? 15.224 8.066 -4.753 1.00 44.12 70 ARG A N 1
ATOM 509 C CA . ARG A 1 70 ? 16.450 8.411 -5.492 1.00 44.12 70 ARG A CA 1
ATOM 510 C C . ARG A 1 70 ? 16.189 8.402 -7.000 1.00 44.12 70 ARG A C 1
ATOM 512 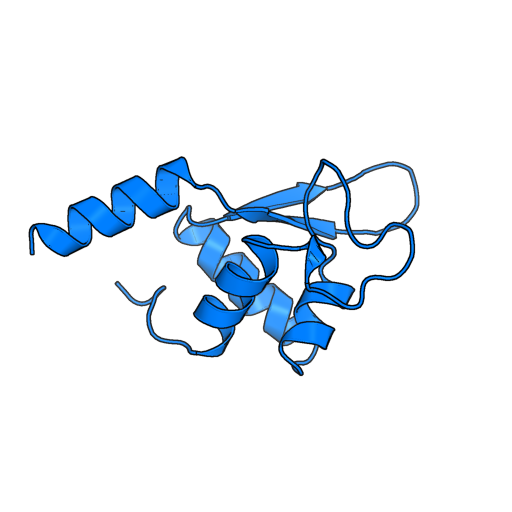O O . ARG A 1 70 ? 16.345 7.401 -7.679 1.00 44.12 70 ARG A O 1
ATOM 519 N N . GLY A 1 71 ? 15.766 9.556 -7.520 1.00 50.09 71 GLY A N 1
ATOM 520 C CA . GLY A 1 71 ? 15.983 9.928 -8.924 1.00 50.09 71 GLY A CA 1
ATOM 521 C C . GLY A 1 71 ? 15.082 9.335 -10.017 1.00 50.09 71 GLY A C 1
ATOM 522 O O . GLY A 1 71 ? 15.350 9.643 -11.172 1.00 50.09 71 GLY A O 1
ATOM 523 N N . GLY A 1 72 ? 14.033 8.548 -9.720 1.00 51.25 72 GLY A N 1
ATOM 524 C CA . GLY A 1 72 ? 13.331 7.825 -10.802 1.00 51.25 72 GLY A CA 1
ATOM 525 C C . GLY A 1 72 ? 11.932 7.234 -10.559 1.00 51.25 72 GLY A C 1
ATOM 526 O O . GLY A 1 72 ? 11.597 6.247 -11.195 1.00 51.25 72 GLY A O 1
ATOM 527 N N . GLY A 1 73 ? 11.082 7.822 -9.709 1.00 57.50 73 GLY A N 1
ATOM 528 C CA . GLY A 1 73 ? 9.622 7.769 -9.937 1.00 57.50 73 GLY A CA 1
ATOM 529 C C . GLY A 1 73 ? 8.785 6.610 -9.368 1.00 57.50 73 GLY A C 1
ATOM 530 O O . GLY A 1 73 ? 7.578 6.597 -9.614 1.00 57.50 73 GLY A O 1
ATOM 531 N N . PHE A 1 74 ? 9.328 5.680 -8.580 1.00 67.69 74 PHE A N 1
ATOM 532 C CA . PHE A 1 74 ? 8.501 4.610 -8.004 1.00 67.69 74 PHE A CA 1
ATOM 533 C C . PHE A 1 74 ? 7.816 5.042 -6.700 1.00 67.69 74 PHE A C 1
ATOM 535 O O . PHE A 1 74 ? 8.454 5.453 -5.732 1.00 67.69 74 PHE A O 1
ATOM 542 N N . THR A 1 75 ? 6.482 4.965 -6.684 1.00 85.25 75 THR A N 1
ATOM 543 C CA . THR A 1 75 ? 5.678 5.174 -5.473 1.00 85.25 75 THR A CA 1
ATOM 544 C C . THR A 1 75 ? 5.281 3.826 -4.895 1.00 85.25 75 THR A C 1
ATOM 546 O O . THR A 1 75 ? 4.602 3.048 -5.572 1.00 85.25 75 THR A O 1
ATOM 549 N N . PHE A 1 76 ? 5.657 3.589 -3.641 1.00 89.38 76 PHE A N 1
ATOM 550 C CA . PHE A 1 76 ? 5.301 2.392 -2.900 1.00 89.38 76 PHE A CA 1
ATOM 551 C C . PHE A 1 76 ? 4.182 2.684 -1.900 1.00 89.38 76 PHE A C 1
ATOM 553 O O . PHE A 1 76 ? 3.945 3.822 -1.476 1.00 89.38 76 PHE A O 1
ATOM 560 N N . TYR A 1 77 ? 3.459 1.628 -1.560 1.00 91.38 77 TYR A N 1
ATOM 561 C CA . TYR A 1 77 ? 2.390 1.646 -0.580 1.00 91.38 77 TYR A CA 1
ATOM 562 C C . TYR A 1 77 ? 2.560 0.465 0.359 1.00 91.38 77 TYR A C 1
ATOM 564 O O . TYR A 1 77 ? 2.883 -0.648 -0.063 1.00 91.38 77 TYR A O 1
ATOM 572 N N . ARG A 1 78 ? 2.324 0.715 1.643 1.00 90.50 78 ARG A N 1
ATOM 573 C CA . ARG A 1 78 ? 2.399 -0.299 2.690 1.00 90.50 78 ARG A CA 1
ATOM 574 C C . ARG A 1 78 ? 1.179 -0.202 3.586 1.00 90.50 78 ARG A C 1
ATOM 576 O O . ARG A 1 78 ? 0.716 0.898 3.882 1.00 90.50 78 ARG A O 1
ATOM 583 N N . ARG A 1 79 ? 0.672 -1.346 4.036 1.00 90.81 79 ARG A N 1
ATOM 584 C CA . ARG A 1 79 ? -0.389 -1.388 5.045 1.00 90.81 79 ARG A CA 1
ATOM 585 C C . ARG A 1 79 ? 0.085 -0.820 6.367 1.00 90.81 79 ARG A C 1
ATOM 587 O O . ARG A 1 79 ? 1.227 -1.039 6.770 1.00 90.81 79 ARG A O 1
ATOM 594 N N . ASP A 1 80 ? -0.822 -0.121 7.028 1.00 88.44 80 ASP A N 1
ATOM 595 C CA . ASP A 1 80 ? -0.669 0.210 8.433 1.00 88.44 80 ASP A CA 1
ATOM 596 C C . ASP A 1 80 ? -1.465 -0.818 9.241 1.00 88.44 80 ASP A C 1
ATOM 598 O O . ASP A 1 80 ? -2.672 -0.690 9.430 1.00 88.44 80 ASP A O 1
ATOM 602 N N . GLU A 1 81 ? -0.799 -1.899 9.650 1.00 83.50 81 GLU A N 1
ATOM 603 C CA . GLU A 1 81 ? -1.455 -2.990 10.384 1.00 83.50 81 GLU A CA 1
ATOM 604 C C . GLU A 1 81 ? -2.015 -2.526 11.735 1.00 83.50 81 GLU A C 1
ATOM 606 O O . GLU A 1 81 ? -3.039 -3.048 12.178 1.00 83.50 81 GLU A O 1
ATOM 611 N N . ASN A 1 82 ? -1.406 -1.513 12.362 1.00 83.12 82 ASN A N 1
ATOM 612 C CA . ASN A 1 82 ? -1.902 -0.955 13.618 1.00 83.12 82 ASN A CA 1
ATOM 613 C C . ASN A 1 82 ? -3.227 -0.230 13.385 1.00 83.12 82 ASN A C 1
ATOM 615 O O . ASN A 1 82 ? -4.206 -0.489 14.081 1.00 83.12 82 ASN A O 1
ATOM 619 N N . ALA A 1 83 ? -3.285 0.627 12.365 1.00 83.12 83 ALA A N 1
ATOM 620 C CA . ALA A 1 83 ? -4.504 1.350 12.026 1.00 83.12 83 ALA A CA 1
ATOM 621 C C . ALA A 1 83 ? -5.608 0.425 11.495 1.00 83.12 83 ALA A C 1
ATOM 623 O O . ALA A 1 83 ? -6.781 0.609 11.810 1.00 83.12 83 ALA A O 1
ATOM 624 N N . ILE A 1 84 ? -5.254 -0.603 10.718 1.00 82.12 84 ILE A N 1
ATOM 625 C CA . ILE A 1 84 ? -6.219 -1.613 10.265 1.00 82.12 84 ILE A CA 1
ATOM 626 C C . ILE A 1 84 ? -6.810 -2.365 11.461 1.00 82.12 84 ILE A C 1
ATOM 628 O O . ILE A 1 84 ? -8.021 -2.583 11.487 1.00 82.12 84 ILE A O 1
ATOM 632 N N . THR A 1 85 ? -5.985 -2.729 12.446 1.00 82.44 85 THR A N 1
ATOM 633 C CA . THR A 1 85 ? -6.443 -3.398 13.672 1.00 82.44 85 THR A CA 1
ATOM 634 C C . THR A 1 85 ? -7.354 -2.485 14.488 1.00 82.44 85 THR A C 1
ATOM 636 O O . THR A 1 85 ? -8.456 -2.902 14.831 1.00 82.44 85 THR A O 1
ATOM 639 N N . ASP A 1 86 ? -6.970 -1.222 14.700 1.00 81.94 86 ASP A N 1
ATOM 640 C CA . ASP A 1 86 ? -7.795 -0.239 15.418 1.00 81.94 86 ASP A CA 1
ATOM 641 C C . ASP A 1 86 ? -9.167 -0.053 14.757 1.00 81.94 86 ASP A C 1
ATOM 643 O O . ASP A 1 86 ? -10.209 -0.102 15.412 1.00 81.94 86 ASP A O 1
ATOM 647 N N . VAL A 1 87 ? -9.204 0.090 13.428 1.00 79.44 87 VAL A N 1
ATOM 648 C CA 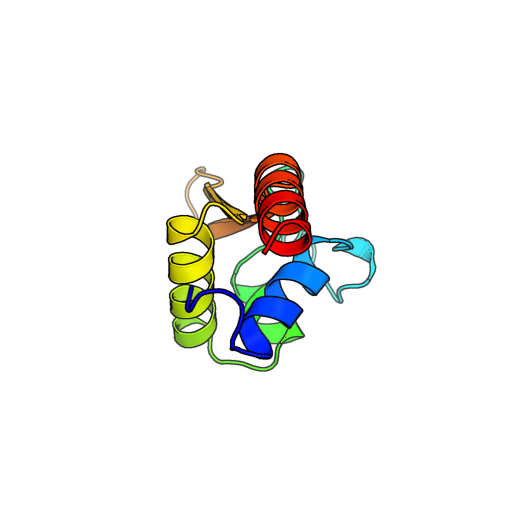. VAL A 1 87 ? -10.480 0.230 12.721 1.00 79.44 87 VAL A CA 1
ATOM 649 C C . VAL A 1 87 ? -11.292 -1.068 12.761 1.00 79.44 87 VAL A C 1
ATOM 651 O O . VAL A 1 87 ? -12.515 -1.006 12.896 1.00 79.44 87 VAL A O 1
ATOM 654 N N . ALA A 1 88 ? -10.653 -2.236 12.667 1.00 77.62 88 ALA A N 1
ATOM 655 C CA . ALA A 1 88 ? -11.336 -3.521 12.798 1.00 77.62 88 ALA A CA 1
ATOM 656 C C . ALA A 1 88 ? -11.955 -3.699 14.194 1.00 77.62 88 ALA A C 1
ATOM 658 O O . ALA A 1 88 ? -13.102 -4.134 14.295 1.00 77.62 88 ALA A O 1
ATOM 659 N N . ASP A 1 89 ? -11.246 -3.311 15.253 1.00 78.75 89 ASP A N 1
ATOM 660 C CA . ASP A 1 89 ? -11.749 -3.373 16.625 1.00 78.75 89 ASP A CA 1
ATOM 661 C C . ASP A 1 89 ? -12.881 -2.372 16.852 1.00 78.75 89 ASP A C 1
ATOM 663 O O . ASP A 1 89 ? -13.926 -2.729 17.396 1.00 78.75 89 ASP A O 1
ATOM 667 N N . ARG A 1 90 ? -12.759 -1.151 16.322 1.00 74.25 90 ARG A N 1
ATOM 668 C CA . ARG A 1 90 ? -13.855 -0.175 16.349 1.00 74.25 90 ARG A CA 1
ATOM 669 C C . ARG A 1 90 ? -15.106 -0.672 15.634 1.00 74.25 90 ARG A C 1
ATOM 671 O O . ARG A 1 90 ? -16.193 -0.344 16.084 1.00 74.25 90 ARG A O 1
ATOM 678 N N . LEU A 1 91 ? -14.974 -1.443 14.551 1.00 69.81 91 LEU A N 1
ATOM 679 C CA . LEU A 1 91 ? -16.105 -2.039 13.825 1.00 69.81 91 LEU A CA 1
ATOM 680 C C . LEU A 1 91 ? -16.743 -3.225 14.558 1.00 69.81 91 LEU A C 1
ATOM 682 O O . LEU A 1 91 ? -17.927 -3.471 14.361 1.00 69.81 91 LEU A O 1
ATOM 686 N N . ARG A 1 92 ? -15.992 -3.960 15.387 1.00 68.50 92 ARG A N 1
ATOM 687 C CA . ARG A 1 92 ? -16.523 -5.070 16.203 1.00 68.50 92 ARG A CA 1
ATOM 688 C C . ARG A 1 92 ? -17.391 -4.600 17.373 1.00 68.50 92 ARG A C 1
ATOM 690 O O . ARG A 1 92 ? -18.126 -5.406 17.933 1.00 68.50 92 ARG A O 1
ATOM 697 N N . HIS A 1 93 ? -17.290 -3.325 17.742 1.00 57.78 93 HIS A N 1
ATOM 698 C CA . HIS A 1 93 ? -18.026 -2.708 18.847 1.00 57.78 93 HIS A CA 1
ATOM 699 C C . HIS A 1 93 ? -19.173 -1.781 18.394 1.00 57.78 93 HIS A C 1
ATOM 701 O O . HIS A 1 93 ? -19.660 -0.988 19.201 1.00 57.78 93 HIS A O 1
ATOM 707 N N . VAL A 1 94 ? -19.606 -1.872 17.128 1.00 50.03 94 VAL A N 1
ATOM 708 C CA . VAL A 1 94 ? -20.817 -1.210 16.593 1.00 50.03 94 VAL A CA 1
ATOM 709 C C . VAL A 1 94 ? -21.902 -2.249 16.369 1.00 50.03 94 VAL A C 1
ATOM 711 O O . VAL A 1 94 ? -23.067 -1.944 16.702 1.00 50.03 94 VAL A O 1
#

Nearest PDB structures (foldseek):
  6fi9-assembly1_A  TM=7.281E-01  e=4.284E-03  Lactococcus cremoris subsp. cremoris MG1363
  5aip-assembly1_A  TM=6.705E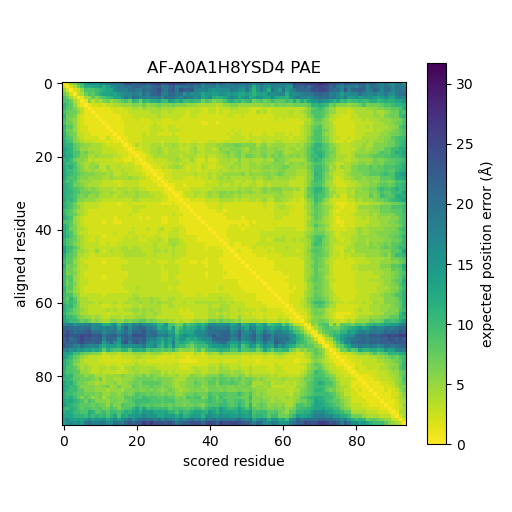-01  e=5.874E-03  Nei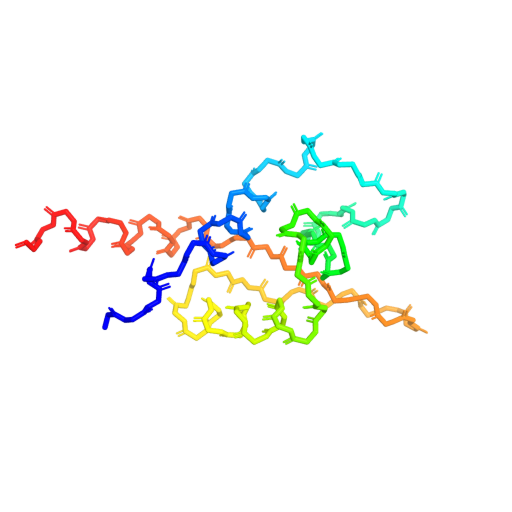sseria meningitidis serogroup B
  7kfq-assembly1_A  TM=7.037E-01  e=1.514E-02  Variovorax paradoxus
  5yi2-assembly2_E  TM=6.744E-01  e=1.104E-02  Lactococcus lactis subsp. lactis Il1403
  2nyx-assembly2_D  TM=6.290E-01  e=1.514E-02  Mycobacterium tuberculosis H37Rv

Organism: NCBI:txid394193

Mean predicted aligned error: 6.23 Å

InterPro domains:
  IPR011991 ArsR-like helix-turn-helix domain [cd00090] (2-92)
  IPR036388 Winged helix-like DNA-binding domain superfamily [G3DSA:1.10.10.10] (1-94)
  IPR036390 Winged helix DNA-binding domain superfamily [SSF46785] (3-92)

Foldseek 3Di:
DCLPPDPLLVQLLVCQVCVVPFPDDPPQQDPQTGWLVSSCVSSVHDSVVSVVSVVSCVVQVQKDWRDPDDDDDTIHIHGPVVSVVVVVVVVVVD